Protein AF-A0A1E5IHE7-F1 (afdb_monomer_lite)

Structure (mmCIF, N/CA/C/O backbone):
data_AF-A0A1E5IHE7-F1
#
_entry.id   AF-A0A1E5IHE7-F1
#
loop_
_atom_site.group_PDB
_atom_site.id
_atom_site.type_symbol
_atom_site.label_atom_id
_atom_site.label_alt_id
_atom_site.label_comp_id
_atom_site.label_asym_id
_atom_site.label_entity_id
_atom_site.label_seq_id
_atom_site.pdbx_PDB_ins_code
_atom_site.Cartn_x
_atom_site.Cartn_y
_atom_site.Cartn_z
_atom_site.occupancy
_atom_site.B_iso_or_equiv
_atom_site.auth_seq_id
_atom_site.auth_comp_id
_atom_site.auth_asym_id
_atom_site.auth_atom_id
_atom_site.pdbx_PDB_model_num
ATOM 1 N N . MET A 1 1 ? 9.089 -10.852 20.661 1.00 50.25 1 MET A N 1
ATOM 2 C CA . MET A 1 1 ? 8.087 -10.157 19.832 1.00 50.25 1 MET A CA 1
ATOM 3 C C . MET A 1 1 ? 7.131 -11.232 19.355 1.00 50.25 1 MET A C 1
ATOM 5 O O . MET A 1 1 ? 7.623 -12.186 18.769 1.00 50.25 1 MET A O 1
ATOM 9 N N . SER A 1 2 ? 5.845 -11.171 19.695 1.00 62.88 2 SER A N 1
ATOM 10 C CA . SER A 1 2 ? 4.852 -12.058 19.076 1.00 62.88 2 SER A CA 1
ATOM 11 C C . SER A 1 2 ? 4.867 -11.827 1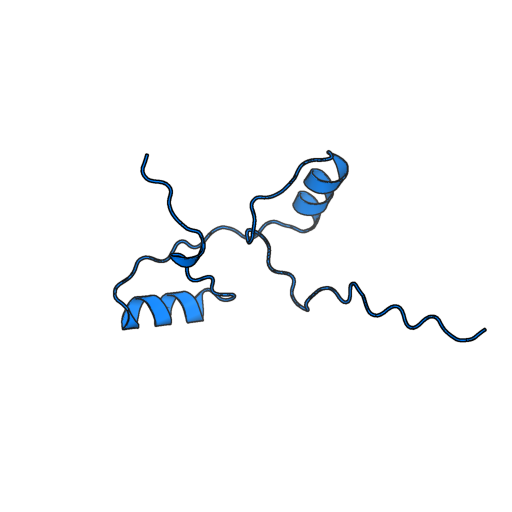7.565 1.00 62.88 2 SER A C 1
ATOM 13 O O . SER A 1 2 ? 4.991 -10.685 17.121 1.00 62.88 2 SER A O 1
ATOM 15 N N . GLU A 1 3 ? 4.836 -12.905 16.790 1.00 78.06 3 GLU A N 1
ATOM 16 C CA . GLU A 1 3 ? 4.780 -12.847 15.332 1.00 78.06 3 GLU A CA 1
ATOM 17 C C . GLU A 1 3 ? 3.412 -12.271 14.943 1.00 78.06 3 GLU A C 1
ATOM 19 O O . GLU A 1 3 ? 2.382 -12.824 15.319 1.00 78.06 3 GLU A O 1
ATOM 24 N N . ILE A 1 4 ? 3.403 -11.090 14.321 1.00 79.00 4 ILE A N 1
ATOM 25 C CA . ILE A 1 4 ? 2.173 -10.405 13.904 1.00 79.00 4 ILE A CA 1
ATOM 26 C C . ILE A 1 4 ? 1.827 -10.919 12.510 1.00 79.00 4 ILE A C 1
ATOM 28 O O . ILE A 1 4 ? 2.651 -10.792 11.601 1.00 79.00 4 ILE A O 1
ATOM 32 N N . ASP A 1 5 ? 0.631 -11.479 12.330 1.00 84.56 5 ASP A N 1
ATOM 33 C CA . ASP A 1 5 ? 0.235 -12.039 11.040 1.00 84.56 5 ASP A CA 1
ATOM 34 C C . ASP A 1 5 ? -0.244 -10.941 10.075 1.00 84.56 5 ASP A C 1
ATOM 36 O O . ASP A 1 5 ? -0.956 -10.002 10.442 1.00 84.56 5 ASP A O 1
ATOM 40 N N . ALA A 1 6 ? 0.136 -11.049 8.799 1.00 78.62 6 ALA A N 1
ATOM 41 C CA . ALA A 1 6 ? -0.218 -10.055 7.787 1.00 78.62 6 ALA A CA 1
ATOM 42 C C . ALA A 1 6 ? -1.739 -9.947 7.544 1.00 78.62 6 ALA A C 1
ATOM 44 O O . ALA A 1 6 ? -2.197 -8.919 7.036 1.00 78.62 6 ALA A O 1
ATOM 45 N N . SER A 1 7 ? -2.520 -10.977 7.893 1.00 84.94 7 SER A N 1
ATOM 46 C CA . SER A 1 7 ? -3.986 -10.980 7.797 1.00 84.94 7 SER A CA 1
ATOM 47 C C . SER A 1 7 ? -4.670 -10.087 8.834 1.00 84.94 7 SER A C 1
ATOM 49 O O . SER A 1 7 ? -5.826 -9.710 8.645 1.00 84.94 7 SER A O 1
ATOM 51 N N . GLU A 1 8 ? -3.960 -9.670 9.886 1.00 89.12 8 GLU A N 1
ATOM 52 C CA . GLU A 1 8 ? -4.497 -8.753 10.897 1.00 89.12 8 GLU A CA 1
ATOM 53 C C . GLU A 1 8 ? -4.589 -7.299 10.397 1.00 89.12 8 GLU A C 1
ATOM 55 O O . GLU A 1 8 ? -5.274 -6.465 11.009 1.00 89.12 8 GLU A O 1
ATOM 60 N N . PHE A 1 9 ? -3.929 -6.993 9.270 1.00 89.62 9 PHE A N 1
ATOM 61 C CA . PHE A 1 9 ? -3.890 -5.669 8.656 1.00 89.62 9 PHE A CA 1
ATOM 62 C C . PHE A 1 9 ? -4.878 -5.532 7.498 1.00 89.62 9 PHE A C 1
ATOM 64 O O 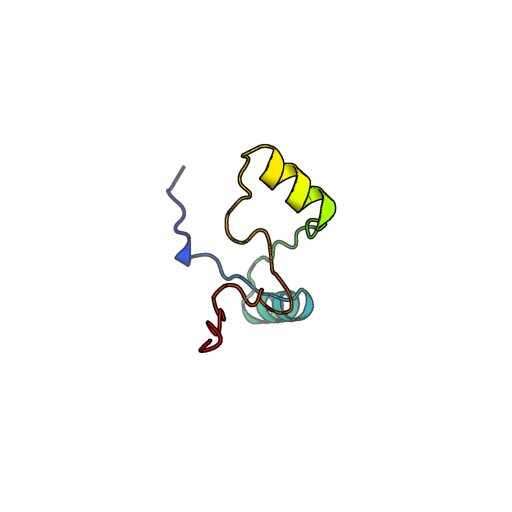. PHE A 1 9 ? -4.893 -6.313 6.545 1.00 89.62 9 PHE A O 1
ATOM 71 N N . THR A 1 10 ? -5.650 -4.448 7.530 1.00 91.81 10 THR A 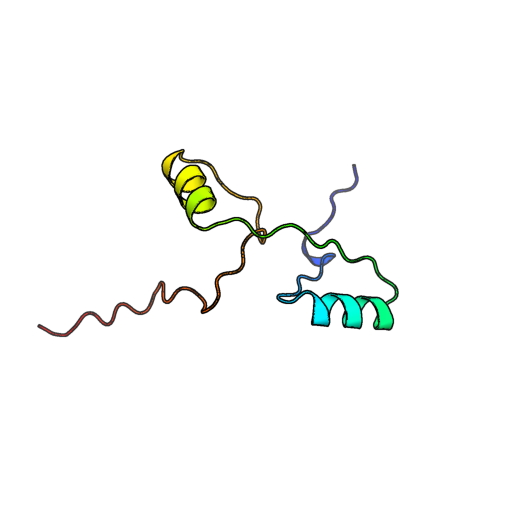N 1
ATOM 72 C CA . THR A 1 10 ? -6.477 -4.006 6.405 1.00 91.81 10 THR A CA 1
ATOM 73 C C . THR A 1 10 ? -5.732 -2.934 5.618 1.00 91.81 10 THR A C 1
ATOM 75 O O . THR A 1 10 ? -5.254 -1.959 6.194 1.00 91.81 10 THR A O 1
ATOM 78 N N . TYR A 1 11 ? -5.640 -3.110 4.300 1.00 90.81 11 TYR A N 1
ATOM 79 C CA . TYR A 1 11 ? -5.011 -2.151 3.392 1.00 90.81 11 TYR A CA 1
ATOM 80 C C . TYR A 1 11 ? -6.097 -1.428 2.607 1.00 90.81 11 TYR A C 1
ATOM 82 O O . TYR A 1 11 ? -6.990 -2.072 2.061 1.00 90.81 11 TYR A O 1
ATOM 90 N N . VAL A 1 12 ? -6.006 -0.104 2.561 1.00 92.50 12 VAL A N 1
ATOM 91 C CA . VAL A 1 12 ? -6.979 0.769 1.902 1.00 92.50 12 VAL A CA 1
ATOM 92 C C . VAL A 1 12 ? -6.239 1.613 0.871 1.00 92.50 12 VAL A C 1
ATOM 94 O O . VAL A 1 12 ? -5.123 2.062 1.122 1.00 92.50 12 VAL A O 1
ATOM 97 N N . GLU A 1 13 ? -6.838 1.791 -0.304 1.00 87.19 13 GLU A N 1
ATOM 98 C CA . GLU A 1 13 ? -6.179 2.411 -1.461 1.00 87.19 13 GLU A CA 1
ATOM 99 C C . GLU A 1 13 ? -6.194 3.949 -1.397 1.00 87.19 13 GLU A C 1
ATOM 101 O O . GLU A 1 13 ? -5.364 4.609 -2.020 1.00 87.19 13 GLU A O 1
ATOM 106 N N . ASN A 1 14 ? -7.125 4.522 -0.629 1.00 89.69 14 ASN A N 1
ATOM 107 C CA . ASN A 1 14 ? -7.407 5.952 -0.573 1.00 89.69 14 ASN A CA 1
ATOM 108 C C . ASN A 1 14 ? -7.528 6.447 0.880 1.00 89.69 14 ASN A C 1
ATOM 110 O O . ASN A 1 14 ? -8.129 5.789 1.731 1.00 89.69 14 ASN A O 1
ATOM 114 N N . ASP A 1 15 ? -7.000 7.639 1.156 1.00 92.88 15 ASP A N 1
ATOM 115 C CA . ASP A 1 15 ? -7.004 8.258 2.483 1.00 92.88 15 ASP A CA 1
ATOM 116 C C . ASP A 1 15 ? -8.426 8.532 2.996 1.00 92.88 15 ASP A C 1
ATOM 118 O O . ASP A 1 15 ? -8.729 8.278 4.164 1.00 92.88 15 ASP A O 1
ATOM 122 N N . LYS A 1 16 ? -9.331 8.971 2.115 1.00 94.56 16 LYS A N 1
ATOM 123 C CA . LYS A 1 16 ? -10.735 9.245 2.460 1.00 94.56 16 LYS A CA 1
ATOM 124 C C . LYS A 1 16 ? -11.461 8.003 2.966 1.00 94.56 16 LYS A C 1
ATOM 126 O O . LYS A 1 16 ? -12.155 8.070 3.978 1.00 94.56 16 LYS A O 1
ATOM 131 N N . GLU A 1 17 ? -11.290 6.879 2.279 1.00 94.56 17 GLU A N 1
ATOM 132 C CA . GLU A 1 17 ? -11.886 5.599 2.674 1.00 94.56 17 GLU A CA 1
ATOM 133 C C . GLU A 1 17 ? -11.287 5.098 3.986 1.00 94.56 17 GLU A C 1
ATOM 135 O O . GLU A 1 17 ? -12.010 4.615 4.853 1.00 94.56 17 GLU A O 1
ATOM 140 N N . ALA A 1 18 ? -9.980 5.285 4.179 1.00 94.94 18 ALA A N 1
ATOM 141 C CA . ALA A 1 18 ? -9.306 4.856 5.395 1.00 94.94 18 ALA A CA 1
ATOM 142 C C . ALA A 1 18 ? -9.803 5.627 6.635 1.00 94.94 18 ALA A C 1
ATOM 144 O O . ALA A 1 18 ? -10.004 5.039 7.699 1.00 94.94 18 ALA A O 1
ATOM 145 N N . VAL A 1 19 ? -10.066 6.933 6.494 1.00 95.56 19 VAL A N 1
ATOM 146 C CA . VAL A 1 19 ? -10.664 7.757 7.559 1.00 95.56 19 VAL A CA 1
ATOM 147 C C . VAL A 1 19 ? -12.094 7.317 7.876 1.00 95.56 19 VAL A C 1
ATOM 149 O O . VAL A 1 19 ? -12.468 7.278 9.049 1.00 95.56 19 VAL A O 1
ATOM 152 N N . LEU A 1 20 ? -12.898 6.989 6.860 1.00 96.12 20 LEU A N 1
ATOM 153 C CA . LEU A 1 20 ? -14.256 6.475 7.065 1.00 96.12 20 LEU A CA 1
ATOM 154 C C . LEU A 1 20 ? -14.231 5.133 7.804 1.00 96.12 20 LEU A C 1
ATOM 156 O O . LEU A 1 20 ? -14.910 4.992 8.818 1.00 96.12 20 LEU A O 1
ATOM 160 N N . LEU A 1 21 ? -13.367 4.209 7.380 1.00 95.25 21 LEU A N 1
ATOM 161 C CA . LEU A 1 21 ? -13.225 2.896 8.004 1.00 95.25 21 LEU A CA 1
ATOM 162 C C . LEU A 1 21 ? -12.869 3.005 9.492 1.00 95.25 21 LEU A C 1
ATOM 164 O O . LEU A 1 21 ? -13.478 2.347 10.329 1.00 95.25 21 LEU A O 1
ATOM 168 N N . VAL A 1 22 ? -11.928 3.883 9.852 1.00 95.81 22 VAL A N 1
ATOM 169 C CA . VAL A 1 22 ? -11.556 4.104 11.259 1.00 95.81 22 VAL A CA 1
ATOM 170 C C . VAL A 1 22 ? -12.722 4.621 12.098 1.00 95.81 22 VAL A C 1
ATOM 172 O O . VAL A 1 22 ? -12.870 4.203 13.247 1.00 95.81 22 VAL A O 1
ATOM 175 N N . ARG A 1 23 ? -13.559 5.504 11.539 1.00 95.38 23 ARG A N 1
ATOM 176 C CA . ARG A 1 23 ? -14.746 6.021 12.238 1.00 95.38 23 ARG A CA 1
ATOM 177 C C . ARG A 1 23 ? -15.771 4.926 12.521 1.00 95.38 23 ARG A C 1
ATOM 179 O O . ARG A 1 23 ? -16.455 5.006 13.535 1.00 95.38 23 ARG A O 1
ATOM 186 N N . GLU A 1 24 ? -15.860 3.923 11.656 1.00 95.75 24 GLU A N 1
ATOM 187 C CA . GLU A 1 24 ? -16.792 2.803 11.797 1.00 95.75 24 GLU A CA 1
ATOM 188 C C . GLU A 1 24 ? -16.248 1.699 12.712 1.00 95.75 24 GLU A C 1
ATOM 190 O O . GLU A 1 24 ? -16.989 1.147 13.523 1.00 95.75 24 GLU A O 1
ATOM 195 N N . THR A 1 25 ? -14.954 1.379 12.619 1.00 95.19 25 THR A N 1
ATOM 196 C CA . THR A 1 25 ? -14.368 0.230 13.328 1.00 95.19 25 THR A CA 1
ATOM 197 C C . THR A 1 25 ? -13.696 0.588 14.653 1.00 95.19 25 THR A C 1
ATOM 199 O O . THR A 1 25 ? -13.317 -0.315 15.395 1.00 95.19 25 THR A O 1
ATOM 202 N N . GLY A 1 26 ? -13.438 1.873 14.926 1.00 94.44 26 GLY A N 1
ATOM 203 C CA . GLY A 1 26 ? -12.680 2.320 16.104 1.00 94.44 26 GLY A CA 1
ATOM 204 C C . GLY A 1 26 ? -11.209 1.873 16.113 1.00 94.44 26 GLY A C 1
ATOM 205 O O . GLY A 1 26 ? -10.602 1.765 17.177 1.00 94.44 26 GLY A O 1
ATOM 206 N N . ARG A 1 27 ? -10.637 1.566 14.938 1.00 93.62 27 ARG A N 1
ATOM 207 C CA . ARG A 1 27 ? -9.243 1.102 14.782 1.00 93.62 27 ARG A CA 1
ATOM 208 C C . ARG A 1 27 ? -8.298 2.278 14.521 1.00 93.62 27 ARG A C 1
ATOM 210 O O . ARG A 1 27 ? -8.718 3.426 14.454 1.00 93.62 27 ARG A O 1
ATOM 217 N N . ILE A 1 28 ? -7.010 1.990 14.360 1.00 94.25 28 ILE A N 1
ATOM 218 C CA . ILE A 1 28 ? -5.989 2.979 13.997 1.00 94.25 28 ILE A CA 1
ATOM 219 C C . ILE A 1 28 ? -5.650 2.823 12.514 1.00 94.25 28 ILE A C 1
ATOM 221 O O . ILE A 1 28 ? -5.477 1.703 12.034 1.00 94.25 28 ILE A O 1
ATOM 225 N N . VAL A 1 29 ? -5.518 3.947 11.808 1.00 94.75 29 VAL A N 1
ATOM 226 C CA . VAL A 1 29 ? -4.971 4.005 10.446 1.00 94.75 29 VAL A CA 1
ATOM 227 C C . VAL A 1 29 ? -3.570 4.606 10.470 1.00 94.75 29 VAL A C 1
ATOM 229 O O . VAL A 1 29 ? -3.311 5.569 11.192 1.00 94.75 29 VAL A O 1
ATOM 232 N N . VAL A 1 30 ? -2.675 4.055 9.649 1.00 92.44 30 VAL A N 1
ATOM 233 C CA . VAL A 1 30 ? -1.353 4.625 9.371 1.00 92.44 30 VAL A CA 1
ATOM 234 C C . VAL A 1 30 ? -1.337 5.094 7.921 1.00 92.44 30 VAL A C 1
ATOM 236 O O . VAL A 1 30 ? -1.446 4.282 7.006 1.00 92.44 30 VAL A O 1
ATOM 239 N N . ILE A 1 31 ? -1.209 6.404 7.715 1.00 92.06 31 ILE A N 1
ATOM 240 C CA . ILE A 1 31 ? -1.083 7.009 6.385 1.00 92.06 31 ILE A CA 1
ATOM 241 C C . ILE A 1 31 ? 0.377 7.402 6.192 1.00 92.06 31 ILE A C 1
ATOM 243 O O . ILE A 1 31 ? 0.945 8.123 7.013 1.00 92.06 31 ILE A O 1
ATOM 247 N N . ILE A 1 32 ? 0.982 6.918 5.111 1.00 89.25 32 ILE A N 1
ATOM 248 C CA . ILE A 1 32 ? 2.382 7.181 4.774 1.00 89.25 32 ILE A CA 1
ATOM 249 C C . ILE A 1 32 ? 2.485 8.016 3.502 1.00 89.25 32 ILE A C 1
ATOM 251 O O . ILE A 1 32 ? 1.615 7.976 2.633 1.00 89.25 32 ILE A O 1
ATOM 255 N N . GLN A 1 33 ? 3.582 8.759 3.382 1.00 90.00 33 GLN A N 1
ATOM 256 C CA . GLN A 1 33 ? 3.888 9.511 2.173 1.00 90.00 33 GLN A CA 1
ATOM 257 C C . GLN A 1 33 ? 4.108 8.556 0.991 1.00 90.00 33 GLN A C 1
ATOM 259 O O . GLN A 1 33 ? 4.946 7.656 1.056 1.00 90.00 33 GLN A O 1
ATOM 264 N N . ALA A 1 34 ? 3.398 8.795 -0.113 1.00 89.69 34 ALA A N 1
ATOM 265 C CA . ALA A 1 34 ? 3.595 8.043 -1.346 1.00 89.69 34 ALA A CA 1
ATOM 266 C C . ALA A 1 34 ? 4.993 8.293 -1.935 1.00 89.69 34 ALA A C 1
ATOM 268 O O . ALA A 1 34 ? 5.463 9.435 -2.003 1.00 89.69 34 ALA A O 1
ATOM 269 N N . MET A 1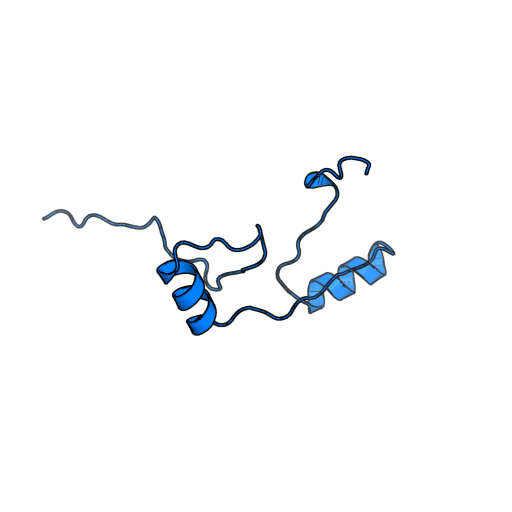 35 ? 5.638 7.219 -2.397 1.00 89.69 35 MET A N 1
ATOM 270 C CA . MET A 1 35 ? 6.928 7.284 -3.080 1.00 89.69 35 MET A CA 1
ATOM 271 C C . MET A 1 35 ? 6.778 7.859 -4.496 1.00 89.69 35 MET A C 1
ATOM 273 O O . MET A 1 35 ? 5.879 7.481 -5.244 1.00 89.69 35 MET A O 1
ATOM 277 N N . SER A 1 36 ? 7.697 8.742 -4.898 1.00 92.19 36 SER A N 1
ATOM 278 C CA . SER A 1 36 ? 7.734 9.259 -6.271 1.00 92.19 36 SER A CA 1
ATOM 279 C C . SER A 1 36 ? 8.228 8.205 -7.271 1.00 92.19 36 SER A C 1
ATOM 281 O O . SER A 1 36 ? 9.071 7.370 -6.941 1.00 92.19 36 SER A O 1
ATOM 283 N N . VAL A 1 37 ? 7.805 8.304 -8.536 1.00 91.69 37 VAL A N 1
ATOM 284 C CA . VAL A 1 37 ? 8.295 7.427 -9.621 1.00 91.69 37 VAL A CA 1
ATOM 285 C C . VAL A 1 37 ? 9.817 7.527 -9.797 1.00 91.69 37 VAL A C 1
ATOM 287 O O . VAL A 1 37 ? 10.479 6.531 -10.079 1.00 91.69 37 VAL A O 1
ATOM 290 N N . LYS A 1 38 ? 10.399 8.715 -9.586 1.00 95.00 38 LYS A N 1
ATOM 291 C CA . LYS A 1 38 ? 11.854 8.916 -9.652 1.00 95.00 38 LYS A CA 1
ATOM 292 C C . LYS A 1 38 ? 12.572 8.120 -8.560 1.00 95.00 38 LYS A C 1
ATOM 294 O O . LYS A 1 38 ? 13.544 7.437 -8.858 1.00 95.00 38 LYS A O 1
ATOM 299 N N . SER A 1 39 ? 12.074 8.186 -7.325 1.00 93.38 39 SER A N 1
ATOM 300 C CA . SER A 1 39 ? 12.616 7.433 -6.186 1.00 93.38 39 SER A CA 1
ATOM 301 C C . SER A 1 39 ? 12.472 5.929 -6.396 1.00 93.38 39 SER A C 1
ATOM 303 O O . SER A 1 39 ? 13.435 5.194 -6.207 1.00 93.38 39 SER A O 1
ATOM 305 N N . LEU A 1 40 ? 11.304 5.489 -6.872 1.00 92.75 40 LEU A N 1
ATOM 306 C CA . LEU A 1 40 ? 11.046 4.093 -7.213 1.00 92.75 40 LEU A CA 1
ATOM 307 C C . LEU A 1 40 ? 12.047 3.568 -8.255 1.00 92.75 40 LEU A C 1
ATOM 309 O O . LEU A 1 40 ? 12.605 2.487 -8.085 1.00 92.75 40 LEU A O 1
ATOM 313 N N . LYS A 1 41 ? 12.318 4.350 -9.310 1.00 93.69 41 LYS A N 1
ATOM 314 C CA . LYS A 1 41 ? 13.3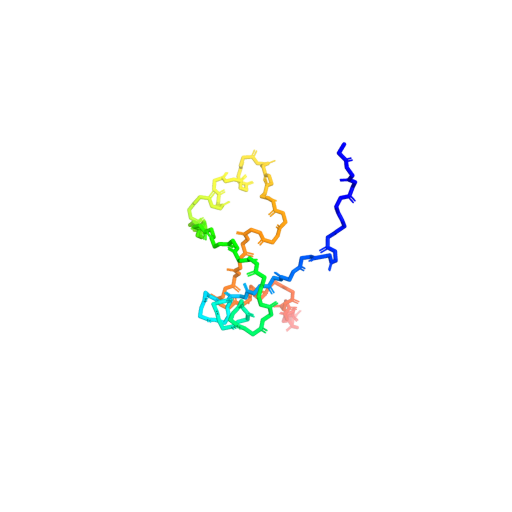27 4.011 -10.323 1.00 93.69 41 LYS A CA 1
ATOM 315 C C . LYS A 1 41 ? 14.715 3.862 -9.701 1.00 93.69 41 LYS A C 1
ATOM 317 O O . LYS A 1 41 ? 15.413 2.912 -10.031 1.00 93.69 41 LYS A O 1
ATOM 322 N N . THR A 1 42 ? 15.115 4.773 -8.815 1.00 96.62 42 THR A N 1
ATOM 323 C CA . THR A 1 42 ? 16.415 4.690 -8.134 1.00 96.62 42 THR A CA 1
ATOM 324 C C . THR A 1 42 ? 16.542 3.409 -7.310 1.00 96.62 42 THR A C 1
ATOM 326 O O . THR A 1 42 ? 17.525 2.697 -7.477 1.00 96.62 42 THR A O 1
ATOM 329 N N . VAL A 1 43 ? 15.537 3.078 -6.489 1.00 94.62 43 VAL A N 1
ATOM 330 C CA . VAL A 1 43 ? 15.519 1.841 -5.681 1.00 94.62 43 VAL A CA 1
ATOM 331 C C . VAL A 1 43 ? 15.648 0.607 -6.579 1.00 94.62 43 VAL A C 1
ATOM 333 O O . VAL A 1 43 ? 16.487 -0.257 -6.340 1.00 94.62 43 VAL A O 1
ATOM 336 N N . SER A 1 44 ? 14.884 0.568 -7.676 1.00 91.38 44 SER A N 1
ATOM 337 C CA . SER A 1 44 ? 14.935 -0.536 -8.639 1.00 91.38 44 SER A CA 1
ATOM 338 C C . SER A 1 44 ? 16.300 -0.677 -9.320 1.00 91.38 44 SER A C 1
ATOM 340 O O . SER A 1 44 ? 16.774 -1.797 -9.486 1.00 91.38 44 SER A O 1
ATOM 342 N N . LEU A 1 45 ? 16.936 0.430 -9.715 1.00 96.56 45 LEU A N 1
ATOM 343 C CA . LEU A 1 45 ? 18.257 0.407 -10.356 1.00 96.56 45 LEU A CA 1
ATOM 344 C C . LEU A 1 45 ? 19.379 0.019 -9.387 1.00 96.56 45 LEU A C 1
ATOM 346 O O . LEU A 1 45 ? 20.402 -0.502 -9.822 1.00 96.56 45 LEU A O 1
ATOM 350 N N . ASN A 1 46 ? 19.176 0.240 -8.090 1.00 97.25 46 ASN A N 1
ATOM 351 C CA . ASN A 1 46 ? 20.121 -0.129 -7.043 1.00 97.25 46 ASN A CA 1
ATOM 352 C C . ASN A 1 46 ? 20.005 -1.603 -6.605 1.00 97.25 46 ASN A C 1
ATOM 354 O O . ASN A 1 46 ? 20.695 -2.001 -5.673 1.00 97.25 46 ASN A O 1
ATOM 358 N N . ASN A 1 47 ? 19.164 -2.421 -7.257 1.00 94.00 47 ASN A N 1
ATOM 359 C CA . ASN A 1 47 ? 18.832 -3.789 -6.826 1.00 94.00 47 ASN A CA 1
ATOM 360 C C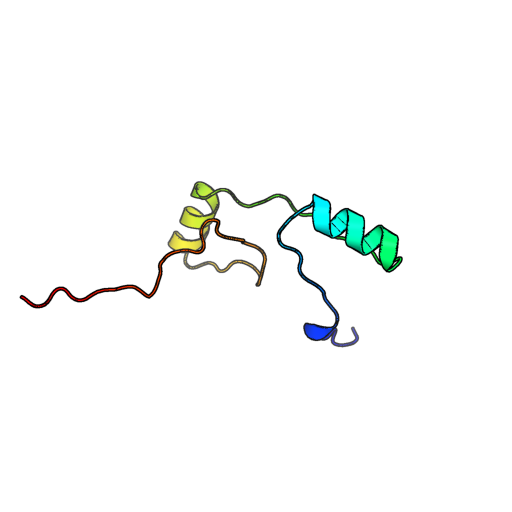 . ASN A 1 47 ? 18.272 -3.866 -5.389 1.00 94.00 47 ASN A C 1
ATOM 362 O O . ASN A 1 47 ? 18.423 -4.879 -4.706 1.00 94.00 47 ASN A O 1
ATOM 366 N N . GLU A 1 48 ? 17.608 -2.806 -4.931 1.00 95.62 48 GLU A N 1
ATOM 367 C CA . GLU A 1 48 ? 16.930 -2.762 -3.637 1.00 95.62 48 GLU A CA 1
ATOM 368 C C . GLU A 1 48 ? 15.438 -3.095 -3.788 1.00 95.62 48 GLU A C 1
ATOM 370 O O . GLU A 1 48 ? 14.852 -2.998 -4.870 1.00 95.62 48 GLU A O 1
ATOM 375 N N . MET A 1 49 ? 14.802 -3.478 -2.679 1.00 90.19 49 MET A N 1
ATOM 376 C CA . MET A 1 49 ? 13.374 -3.794 -2.635 1.00 90.19 49 MET A CA 1
ATOM 377 C C . MET A 1 49 ? 12.636 -2.861 -1.686 1.00 90.19 49 MET A C 1
ATOM 379 O O . MET A 1 49 ? 13.133 -2.497 -0.621 1.00 90.19 49 MET A O 1
ATOM 383 N N . LEU A 1 50 ? 11.409 -2.514 -2.064 1.00 91.00 50 LEU A N 1
ATOM 384 C CA . LEU A 1 50 ? 10.495 -1.810 -1.179 1.00 91.00 50 LEU A CA 1
ATOM 385 C C . LEU A 1 50 ? 9.773 -2.791 -0.250 1.00 91.00 50 LEU A C 1
ATOM 387 O O . LEU A 1 50 ? 9.534 -3.939 -0.639 1.00 91.00 50 LEU A O 1
ATOM 391 N N . PRO A 1 51 ? 9.349 -2.342 0.944 1.00 88.69 51 PRO A N 1
ATOM 392 C CA . PRO A 1 51 ? 8.427 -3.107 1.769 1.00 88.69 51 PRO A CA 1
ATOM 393 C C . PRO A 1 51 ? 7.157 -3.470 0.992 1.00 88.69 51 PRO A C 1
ATOM 395 O O . PRO A 1 51 ? 6.689 -2.709 0.137 1.00 88.69 51 PRO A O 1
ATOM 398 N N . GLN A 1 52 ? 6.563 -4.618 1.307 1.00 85.56 52 GLN A N 1
ATOM 399 C CA . GLN A 1 52 ? 5.320 -5.030 0.662 1.00 85.56 52 GLN A CA 1
ATOM 400 C C . GLN A 1 52 ? 4.202 -4.005 0.891 1.00 85.56 52 GLN A C 1
ATOM 402 O O . GLN A 1 52 ? 4.087 -3.433 1.974 1.00 85.56 52 GLN A O 1
ATOM 407 N N . LYS A 1 53 ? 3.365 -3.797 -0.137 1.00 86.00 53 LYS A N 1
ATOM 408 C CA . LYS A 1 53 ? 2.192 -2.900 -0.108 1.00 86.00 53 LYS A CA 1
ATOM 409 C C . LYS A 1 53 ? 2.520 -1.433 0.232 1.00 86.00 53 LYS A C 1
ATOM 411 O O . LYS A 1 53 ? 1.641 -0.682 0.635 1.00 86.00 53 LYS A O 1
ATOM 416 N N . SER A 1 54 ? 3.774 -1.017 0.038 1.00 87.81 54 SER A N 1
ATOM 417 C CA . SER A 1 54 ? 4.220 0.375 0.211 1.00 87.81 54 SER A CA 1
ATOM 418 C C . SER A 1 54 ? 4.007 1.250 -1.032 1.00 87.81 54 SER A C 1
ATOM 420 O O . SER A 1 54 ? 4.202 2.464 -0.978 1.00 87.81 54 SER A O 1
ATOM 422 N N . THR A 1 55 ? 3.596 0.650 -2.153 1.00 89.31 55 THR A N 1
ATOM 423 C CA . THR A 1 55 ? 3.284 1.344 -3.406 1.00 89.31 55 THR A CA 1
ATOM 424 C C . THR A 1 55 ? 1.933 0.901 -3.955 1.00 89.31 55 THR A C 1
ATOM 426 O O . THR A 1 55 ? 1.560 -0.270 -3.882 1.00 89.31 55 THR A O 1
ATOM 429 N N . TYR A 1 56 ? 1.204 1.856 -4.530 1.00 88.50 56 TYR A N 1
ATOM 430 C CA . TYR A 1 56 ? -0.053 1.635 -5.233 1.00 88.50 56 TYR A CA 1
ATOM 431 C C . TYR A 1 56 ? 0.034 2.317 -6.602 1.00 88.50 56 TYR A C 1
ATOM 433 O O . TYR A 1 56 ? 0.255 3.525 -6.681 1.00 88.50 56 TYR A O 1
ATOM 441 N N . PHE A 1 57 ? -0.087 1.547 -7.686 1.00 87.44 57 PHE A N 1
ATOM 442 C CA . PHE A 1 57 ? -0.037 2.075 -9.052 1.00 87.44 57 PHE A CA 1
ATOM 443 C C . PHE A 1 57 ? -1.447 2.342 -9.572 1.00 87.44 57 PHE A C 1
ATOM 445 O O . PHE A 1 57 ? -2.275 1.430 -9.596 1.00 87.44 57 PHE A O 1
ATOM 452 N N . TYR A 1 58 ? -1.690 3.572 -10.029 1.00 84.12 58 TYR A N 1
ATOM 453 C CA . TYR A 1 58 ? -2.956 3.988 -10.623 1.00 84.12 58 TYR A CA 1
ATOM 454 C C . TYR A 1 58 ? -2.739 4.667 -11.994 1.00 84.12 58 TYR A C 1
ATOM 456 O O . TYR A 1 58 ? -2.037 5.680 -12.048 1.00 84.12 58 TYR A O 1
ATOM 464 N N . PRO A 1 59 ? -3.327 4.152 -13.094 1.00 83.69 59 PRO A N 1
ATOM 465 C CA . PRO A 1 59 ? -4.028 2.868 -13.169 1.00 83.69 59 PRO A CA 1
ATOM 466 C C . PRO A 1 59 ? -3.084 1.712 -12.813 1.00 83.69 59 PRO A C 1
ATOM 468 O O . PRO A 1 59 ? -1.859 1.864 -12.867 1.00 83.69 59 PRO A O 1
ATOM 471 N N . LYS A 1 60 ? -3.645 0.550 -12.450 1.00 80.25 60 LYS A N 1
ATOM 472 C CA . LYS A 1 60 ? -2.825 -0.653 -12.267 1.00 80.25 60 LYS A CA 1
ATOM 473 C C . LYS A 1 60 ? -1.994 -0.852 -13.528 1.00 80.25 60 LYS A C 1
ATOM 475 O O . LYS A 1 60 ? -2.525 -0.756 -14.636 1.00 80.25 60 LYS A O 1
ATOM 480 N N . ILE A 1 61 ? -0.689 -1.062 -13.348 1.00 74.56 61 ILE A N 1
ATOM 481 C CA . ILE A 1 61 ? 0.231 -1.240 -14.470 1.00 74.56 61 ILE A CA 1
ATOM 482 C C . ILE A 1 61 ? -0.348 -2.357 -15.334 1.00 74.56 61 ILE A C 1
ATOM 484 O O . ILE A 1 61 ? -0.640 -3.439 -14.826 1.00 74.56 61 ILE A O 1
ATOM 488 N N . ALA A 1 62 ? -0.502 -2.105 -16.633 1.00 70.50 62 ALA A N 1
ATOM 489 C CA . ALA A 1 62 ? -0.906 -3.114 -17.609 1.00 70.50 62 ALA A CA 1
ATOM 490 C C . ALA A 1 62 ? 0.229 -4.130 -17.863 1.00 70.50 62 ALA A C 1
ATOM 492 O O . ALA A 1 62 ? 0.526 -4.497 -18.996 1.00 70.50 62 ALA A O 1
ATOM 493 N N . SER A 1 63 ? 0.923 -4.562 -16.811 1.00 62.09 63 SER A N 1
ATOM 494 C CA . SER A 1 63 ? 1.908 -5.627 -16.877 1.00 62.09 63 SER A CA 1
ATOM 495 C C . SER A 1 63 ? 1.155 -6.943 -17.038 1.00 62.09 63 SER A C 1
ATOM 497 O O . SER A 1 63 ? 0.416 -7.342 -16.139 1.00 62.09 63 SER A O 1
ATOM 499 N N . GLY A 1 64 ? 1.317 -7.592 -18.190 1.00 59.38 64 GLY A N 1
ATOM 500 C CA . GLY A 1 64 ? 0.702 -8.889 -18.492 1.00 59.38 64 GLY A CA 1
ATOM 501 C C . GLY A 1 64 ? -0.269 -8.898 -19.676 1.00 59.38 64 GLY A C 1
ATOM 502 O O . GLY A 1 64 ? -0.577 -9.977 -20.167 1.00 59.38 64 GLY A O 1
ATOM 503 N N . ILE A 1 65 ? -0.695 -7.743 -20.206 1.00 59.78 65 ILE A N 1
ATOM 504 C CA . ILE A 1 65 ? -1.386 -7.681 -21.508 1.00 59.78 65 ILE A CA 1
ATOM 505 C C . ILE A 1 65 ? -0.328 -7.453 -22.590 1.00 59.78 65 ILE A C 1
ATOM 507 O O . ILE A 1 65 ? -0.160 -6.355 -23.111 1.00 59.78 65 ILE A O 1
ATOM 511 N N . VAL A 1 66 ? 0.428 -8.502 -22.910 1.00 60.09 66 VAL A N 1
ATOM 512 C CA . VAL A 1 66 ? 1.138 -8.569 -24.189 1.00 60.09 66 VAL A CA 1
ATOM 513 C C . VAL A 1 66 ? 0.189 -9.278 -25.144 1.00 60.09 66 VAL A C 1
ATOM 515 O O . VAL A 1 66 ? 0.129 -10.504 -25.167 1.00 60.09 66 VAL A O 1
ATOM 518 N N . ILE A 1 67 ? -0.589 -8.520 -25.920 1.00 57.56 67 ILE A N 1
ATOM 519 C CA . ILE A 1 67 ? -1.145 -9.077 -27.153 1.00 57.56 67 ILE A CA 1
ATOM 520 C C . ILE A 1 67 ? 0.071 -9.245 -28.059 1.00 57.56 67 ILE A C 1
ATOM 522 O O . ILE A 1 67 ? 0.548 -8.274 -28.642 1.00 57.56 67 ILE A O 1
ATOM 526 N N . ALA A 1 68 ? 0.635 -10.452 -28.109 1.00 56.62 68 ALA A N 1
ATOM 527 C CA . ALA A 1 68 ? 1.543 -10.812 -29.182 1.00 56.62 68 ALA A CA 1
ATOM 528 C C . ALA A 1 68 ? 0.729 -10.671 -30.471 1.00 56.62 68 ALA A C 1
ATOM 530 O O . ALA A 1 68 ? -0.137 -11.496 -30.762 1.00 56.62 68 ALA A O 1
ATOM 531 N N . GLY A 1 69 ? 0.911 -9.548 -31.168 1.00 48.47 69 GLY A N 1
ATOM 532 C CA . GLY A 1 69 ? 0.322 -9.343 -32.477 1.00 48.47 69 GLY A CA 1
ATOM 533 C C . GLY A 1 69 ? 0.770 -10.494 -33.360 1.00 48.47 69 GLY A C 1
ATOM 534 O O . GLY A 1 69 ? 1.967 -10.716 -33.515 1.00 48.47 69 GLY A O 1
ATOM 535 N N . LEU A 1 70 ? -0.206 -11.245 -33.865 1.00 49.75 70 LEU A N 1
ATOM 536 C CA . LEU A 1 70 ? -0.026 -12.208 -34.937 1.00 49.75 70 LEU A CA 1
ATOM 537 C C . LEU A 1 70 ? 0.662 -11.465 -36.095 1.00 49.75 70 LEU A C 1
ATOM 539 O O . LEU A 1 70 ? 0.051 -10.590 -36.712 1.00 49.75 70 LEU A O 1
ATOM 543 N N . ALA A 1 71 ? 1.934 -11.768 -36.328 1.00 40.62 71 ALA A N 1
ATOM 544 C CA . ALA A 1 71 ? 2.681 -11.403 -37.523 1.00 40.62 71 ALA A CA 1
ATOM 545 C C . ALA A 1 71 ? 3.359 -12.669 -38.042 1.00 40.62 71 ALA A C 1
ATOM 547 O O . ALA A 1 71 ? 3.925 -13.406 -37.200 1.00 40.62 71 ALA A O 1
#

Organism: Endomicrobium trichonymphae (NCBI:txid1408204)

Sequence (71 aa):
MSEIDASEFTYVENDKEAVLLVRETGRIVVIIQAMSVKSLKTVSLNNEMLPQKSTYFYPKIASGIVIAGLA

Secondary structure (DSSP, 8-state):
-----GGG----SSHHHHHHHHHHH-------PPPPHHHHHHHHHTT--PPTT----SSPP-TT-------

Radius of gyration: 17.12 Å; chains: 1; bounding box: 37×22×57 Å

pLDDT: mean 84.82, std 13.96, range [40.62, 97.25]

Foldseek 3Di:
DPDDDPVVDDDDDDPVVQVVVCVVPVDDDDDDDQDDPVRVVVCVVVVHDDDPPSHDDVVPPPPPPPPPPDD